Protein AF-A0A372QSE9-F1 (afdb_monomer)

Structure (mmCIF, N/CA/C/O backbone):
data_AF-A0A372QSE9-F1
#
_entry.id   AF-A0A372QSE9-F1
#
loop_
_atom_site.group_PDB
_atom_site.id
_atom_site.type_symbol
_atom_site.label_atom_id
_atom_site.label_alt_id
_atom_site.label_comp_id
_atom_site.label_asym_id
_atom_site.label_entity_id
_atom_site.label_seq_id
_atom_site.pdbx_PDB_ins_code
_atom_site.Cartn_x
_atom_site.Cartn_y
_atom_site.Cartn_z
_atom_site.occupancy
_atom_site.B_iso_or_equiv
_atom_site.auth_seq_id
_atom_site.auth_comp_id
_atom_site.auth_asym_id
_atom_site.auth_atom_id
_atom_site.pdbx_PDB_model_num
ATOM 1 N N . MET A 1 1 ? -12.488 26.397 21.162 1.00 38.56 1 MET A N 1
ATOM 2 C CA . MET A 1 1 ? -11.825 26.169 19.864 1.00 38.56 1 MET A CA 1
ATOM 3 C C . MET A 1 1 ? -10.783 25.104 20.125 1.00 38.56 1 MET A C 1
ATOM 5 O O . MET A 1 1 ? -9.784 25.404 20.760 1.00 38.56 1 MET A O 1
ATOM 9 N N . ALA A 1 2 ? -11.145 23.846 19.878 1.00 39.59 2 ALA A N 1
ATOM 10 C CA . ALA A 1 2 ? -10.339 22.695 20.266 1.00 39.59 2 ALA A CA 1
ATOM 11 C C . ALA A 1 2 ? -9.208 22.514 19.253 1.00 39.59 2 ALA A C 1
ATOM 13 O O . ALA A 1 2 ? -9.467 22.547 18.055 1.00 39.59 2 ALA A O 1
ATOM 14 N N . SER A 1 3 ? -7.983 22.374 19.753 1.00 46.75 3 SER A N 1
ATOM 15 C CA . SER A 1 3 ? -6.795 22.073 18.967 1.00 46.75 3 SER A CA 1
ATOM 16 C C . SER A 1 3 ? -7.012 20.798 18.151 1.00 46.75 3 SER A C 1
ATOM 18 O O . SER A 1 3 ? -7.068 19.704 18.717 1.00 46.75 3 SER A O 1
ATOM 20 N N . GLU A 1 4 ? -7.128 20.940 16.830 1.00 45.28 4 GLU A N 1
ATOM 21 C CA . GLU A 1 4 ? -6.853 19.857 15.886 1.00 45.28 4 GLU A CA 1
ATOM 22 C C . GLU A 1 4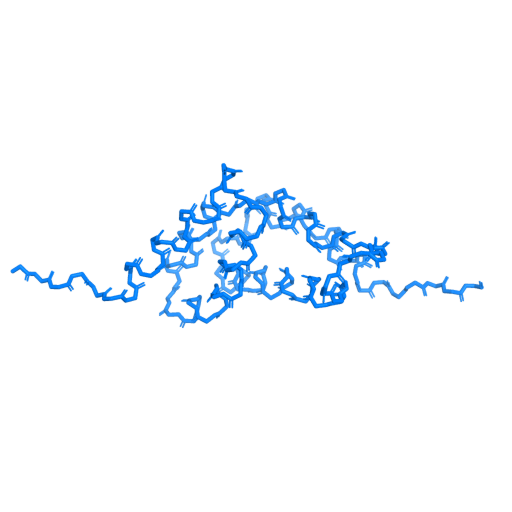 ? -5.452 19.329 16.202 1.00 45.28 4 GLU A C 1
ATOM 24 O O . GLU A 1 4 ? -4.473 20.073 16.279 1.00 45.28 4 GLU A O 1
ATOM 29 N N . THR A 1 5 ? -5.399 18.057 16.565 1.00 49.84 5 THR A N 1
ATOM 30 C CA . THR A 1 5 ? -4.265 17.438 17.244 1.00 49.84 5 THR A CA 1
ATOM 31 C C . THR A 1 5 ? -3.117 17.329 16.236 1.00 49.84 5 THR A C 1
ATOM 33 O O . THR A 1 5 ? -3.332 16.786 15.159 1.00 49.84 5 THR A O 1
ATOM 36 N N . GLU A 1 6 ? -1.911 17.819 16.558 1.00 57.12 6 GLU A N 1
ATOM 37 C CA . GLU A 1 6 ? -0.678 17.719 15.737 1.00 57.12 6 GLU A CA 1
ATOM 38 C C . GLU A 1 6 ? -0.560 16.476 14.815 1.00 57.12 6 GLU A C 1
ATOM 40 O O . GLU A 1 6 ? -0.256 16.666 13.635 1.00 57.12 6 GLU A O 1
ATOM 45 N N . PRO A 1 7 ? -0.872 15.235 15.252 1.00 57.12 7 PRO A N 1
ATOM 46 C CA . PRO A 1 7 ? -0.869 14.053 14.376 1.00 57.12 7 PRO A CA 1
ATOM 47 C C . PRO A 1 7 ? -1.816 14.109 13.161 1.00 57.12 7 PRO A C 1
ATOM 49 O O . PRO A 1 7 ? -1.468 13.602 12.096 1.00 57.12 7 PRO A O 1
ATOM 52 N N . GLN A 1 8 ? -2.991 14.742 13.259 1.00 60.78 8 GLN A N 1
ATOM 53 C CA . GLN A 1 8 ? -3.927 14.876 12.128 1.00 60.78 8 GLN A CA 1
ATOM 54 C C . GLN A 1 8 ? -3.373 15.801 11.033 1.00 60.78 8 GLN A C 1
ATOM 56 O O . GLN A 1 8 ? -3.570 15.549 9.841 1.00 60.78 8 GLN A O 1
ATOM 61 N N . ASN A 1 9 ? -2.617 16.833 11.422 1.00 67.31 9 ASN A N 1
ATOM 62 C CA . ASN A 1 9 ? -1.913 17.702 10.478 1.00 67.31 9 ASN A CA 1
ATOM 63 C C . ASN A 1 9 ? -0.758 16.969 9.783 1.00 67.31 9 ASN A C 1
ATOM 65 O O . ASN A 1 9 ? -0.542 17.161 8.585 1.00 67.31 9 ASN A O 1
ATOM 69 N N . GLU A 1 10 ? -0.037 16.101 10.498 1.00 70.62 10 GLU A N 1
ATOM 70 C CA . GLU A 1 10 ? 1.023 15.276 9.907 1.00 70.62 10 GLU A CA 1
ATOM 71 C C . GLU A 1 10 ? 0.467 14.265 8.900 1.00 70.62 10 GLU A C 1
ATOM 73 O O . GLU A 1 10 ? 1.025 14.122 7.813 1.00 70.62 10 GLU A O 1
ATOM 78 N N . ILE A 1 11 ? -0.665 13.624 9.212 1.00 72.44 11 ILE A N 1
ATOM 79 C CA . ILE A 1 11 ? -1.369 12.718 8.296 1.00 72.44 11 ILE A CA 1
ATOM 80 C C . ILE A 1 11 ? -1.825 13.468 7.045 1.00 72.44 11 ILE A C 1
ATOM 82 O O . ILE A 1 11 ? -1.513 13.031 5.943 1.00 72.44 11 ILE A O 1
ATOM 86 N N . THR A 1 12 ? -2.489 14.617 7.199 1.00 73.44 12 THR A N 1
ATOM 87 C CA . THR A 1 12 ? -2.949 15.454 6.072 1.00 73.44 12 THR A CA 1
ATOM 88 C C . THR A 1 12 ? -1.797 15.810 5.137 1.00 73.44 12 THR A C 1
ATOM 90 O O . THR A 1 12 ? -1.870 15.581 3.932 1.00 73.44 12 THR A O 1
ATOM 93 N N . ARG A 1 13 ? -0.671 16.253 5.702 1.00 76.44 13 ARG A N 1
ATOM 94 C CA . ARG A 1 13 ? 0.532 16.571 4.929 1.00 76.44 13 ARG A CA 1
ATOM 95 C C . ARG A 1 13 ? 1.155 15.338 4.270 1.00 76.44 13 ARG A C 1
ATOM 97 O O . ARG A 1 13 ? 1.691 15.436 3.173 1.00 76.44 13 ARG A O 1
ATOM 104 N N . CYS A 1 14 ? 1.091 14.179 4.922 1.00 78.50 14 CYS A N 1
ATOM 105 C CA . CYS A 1 14 ? 1.556 12.911 4.364 1.00 78.50 14 CYS A CA 1
ATOM 106 C C . CYS A 1 14 ? 0.701 12.481 3.159 1.00 78.50 14 CYS A C 1
ATOM 108 O O . CYS A 1 14 ? 1.224 11.967 2.177 1.00 78.50 14 CYS A O 1
ATOM 110 N N . LEU A 1 15 ? -0.604 12.748 3.196 1.00 76.25 15 LEU A N 1
ATOM 111 C CA . LEU A 1 15 ? -1.540 12.431 2.115 1.00 76.25 15 LEU A CA 1
ATOM 112 C C . LEU A 1 15 ? -1.348 13.329 0.899 1.00 76.25 15 LEU A C 1
ATOM 114 O O . LEU A 1 15 ? -1.387 12.829 -0.223 1.00 76.25 15 LEU A O 1
ATOM 118 N N . ASP A 1 16 ? -1.065 14.614 1.115 1.00 79.69 16 ASP A N 1
ATOM 119 C CA . ASP A 1 16 ? -0.707 15.530 0.030 1.00 79.69 16 ASP A CA 1
ATOM 120 C C . ASP A 1 16 ? 0.512 15.016 -0.744 1.00 79.69 16 ASP A C 1
ATOM 122 O O . ASP A 1 16 ? 0.521 15.047 -1.973 1.00 79.69 16 ASP A O 1
ATOM 126 N N . LEU A 1 17 ? 1.503 14.460 -0.040 1.00 81.06 17 LEU A N 1
ATOM 127 C CA . LEU A 1 17 ? 2.707 13.870 -0.636 1.00 81.06 17 LEU A CA 1
ATOM 128 C C . LEU A 1 17 ? 2.449 12.526 -1.342 1.00 81.06 17 LEU A C 1
ATOM 130 O O . LEU A 1 17 ? 3.259 12.112 -2.169 1.00 81.06 17 LEU A O 1
ATOM 134 N N . LEU A 1 18 ? 1.342 11.840 -1.035 1.00 75.50 18 LEU A N 1
ATOM 135 C CA . LEU A 1 18 ? 0.911 10.604 -1.709 1.00 75.50 18 LEU A CA 1
ATOM 136 C C . LEU A 1 18 ? 0.040 10.866 -2.935 1.00 75.50 18 LEU A C 1
ATOM 138 O O . LEU A 1 18 ? -0.265 9.925 -3.675 1.00 75.50 18 LEU A O 1
ATOM 142 N N . SER A 1 19 ? -0.347 12.123 -3.159 1.00 76.00 19 SER A N 1
ATOM 143 C CA . SER A 1 19 ? -1.159 12.507 -4.305 1.00 76.00 19 SER A CA 1
ATOM 144 C C . SER A 1 19 ? -0.500 12.068 -5.621 1.00 76.00 19 SER A C 1
ATOM 146 O O . SER A 1 19 ? 0.730 12.083 -5.742 1.00 76.00 19 SER A O 1
ATOM 148 N N . PRO A 1 20 ? -1.287 11.707 -6.651 1.00 68.81 20 PRO A N 1
ATOM 149 C CA . PRO A 1 20 ? -0.748 11.294 -7.947 1.00 68.81 20 PRO A CA 1
ATOM 150 C C . PRO A 1 20 ? 0.207 12.325 -8.564 1.00 68.81 20 PRO A C 1
ATOM 152 O O . PRO A 1 20 ? 1.143 11.937 -9.260 1.00 68.81 20 PRO A O 1
ATOM 155 N N . GLU A 1 21 ? -0.019 13.605 -8.262 1.00 76.19 21 GLU A N 1
ATOM 156 C CA . GLU A 1 21 ? 0.710 14.780 -8.753 1.00 76.19 21 GLU A CA 1
ATOM 157 C C . GLU A 1 21 ? 2.071 14.993 -8.064 1.00 76.19 21 GLU A C 1
ATOM 159 O O . GLU A 1 21 ? 2.897 15.760 -8.559 1.00 76.19 21 GLU A O 1
ATOM 164 N N . SER A 1 22 ? 2.327 14.310 -6.945 1.00 77.38 22 SER A N 1
ATOM 165 C CA . SER A 1 22 ? 3.588 14.403 -6.203 1.00 77.38 22 SER A CA 1
ATOM 166 C C . SER A 1 22 ? 4.718 13.602 -6.856 1.00 77.38 22 SER A C 1
ATOM 168 O O . SER A 1 22 ? 4.485 12.585 -7.514 1.00 77.38 22 SER A O 1
ATOM 170 N N . SER A 1 23 ? 5.964 14.046 -6.650 1.00 79.56 23 SER A N 1
ATOM 171 C CA . SER A 1 23 ? 7.152 13.331 -7.130 1.00 79.56 23 SER A CA 1
ATOM 172 C C . SER A 1 23 ? 7.316 11.974 -6.441 1.00 79.56 23 SER A C 1
ATOM 174 O O . SER A 1 23 ? 6.876 11.785 -5.305 1.00 79.56 23 SER A O 1
ATOM 176 N N . ASP A 1 24 ? 7.992 11.032 -7.105 1.00 75.06 24 ASP A N 1
ATOM 177 C CA . ASP A 1 24 ? 8.271 9.710 -6.527 1.00 75.06 24 ASP A CA 1
ATOM 178 C C . ASP A 1 24 ? 9.078 9.831 -5.207 1.00 75.06 24 ASP A C 1
ATOM 180 O O . ASP A 1 24 ? 8.809 9.083 -4.268 1.00 75.06 24 ASP A O 1
ATOM 184 N N . ASP A 1 25 ? 9.962 10.832 -5.069 1.00 77.38 25 ASP A N 1
ATOM 185 C CA . ASP A 1 25 ? 10.691 11.127 -3.819 1.00 77.38 25 ASP A CA 1
ATOM 186 C C . ASP A 1 25 ? 9.761 11.584 -2.684 1.00 77.38 25 ASP A C 1
ATOM 188 O O . ASP A 1 25 ? 9.880 11.130 -1.544 1.00 77.38 25 ASP A O 1
ATOM 192 N N . ALA A 1 26 ? 8.802 12.468 -2.986 1.00 77.56 26 ALA A N 1
ATOM 193 C CA . ALA A 1 26 ? 7.808 12.935 -2.021 1.00 77.56 26 ALA A CA 1
ATOM 194 C C . ALA A 1 26 ? 6.907 11.781 -1.558 1.00 77.56 26 ALA A C 1
ATOM 196 O O . ALA A 1 26 ? 6.703 11.592 -0.353 1.00 77.56 26 ALA A O 1
ATOM 197 N N . LYS A 1 27 ? 6.453 10.955 -2.509 1.00 78.25 27 LYS A N 1
ATOM 198 C CA . LYS A 1 27 ? 5.697 9.731 -2.228 1.00 78.25 27 LYS A CA 1
ATOM 199 C C . LYS A 1 27 ? 6.517 8.774 -1.363 1.00 78.25 27 LYS A C 1
ATOM 201 O O . LYS A 1 27 ? 5.986 8.207 -0.414 1.00 78.25 27 LYS A O 1
ATOM 206 N N . PHE A 1 28 ? 7.816 8.629 -1.628 1.00 74.19 28 PHE A N 1
ATOM 207 C CA . PHE A 1 28 ? 8.696 7.761 -0.850 1.00 74.19 28 PHE A CA 1
ATOM 208 C C . PHE A 1 28 ? 8.856 8.219 0.609 1.00 74.19 28 PHE A C 1
ATOM 210 O O . PHE A 1 28 ? 8.739 7.404 1.528 1.00 74.19 28 PHE A O 1
ATOM 217 N N . VAL A 1 29 ? 9.047 9.522 0.846 1.00 78.00 29 VAL A N 1
ATOM 218 C CA . VAL A 1 29 ? 9.091 10.090 2.207 1.00 78.00 29 VAL A CA 1
ATOM 219 C C . VAL A 1 29 ? 7.782 9.822 2.952 1.00 78.00 29 VAL A C 1
ATOM 221 O O . VAL A 1 29 ? 7.805 9.382 4.103 1.00 78.00 29 VAL A O 1
ATOM 224 N N . ALA A 1 30 ? 6.642 10.021 2.290 1.00 80.19 30 ALA A N 1
ATOM 225 C CA . ALA A 1 30 ? 5.337 9.730 2.872 1.00 80.19 30 ALA A CA 1
ATOM 226 C C . ALA A 1 30 ? 5.178 8.241 3.222 1.00 80.19 30 ALA A C 1
ATOM 228 O O . ALA A 1 30 ? 4.730 7.897 4.318 1.00 80.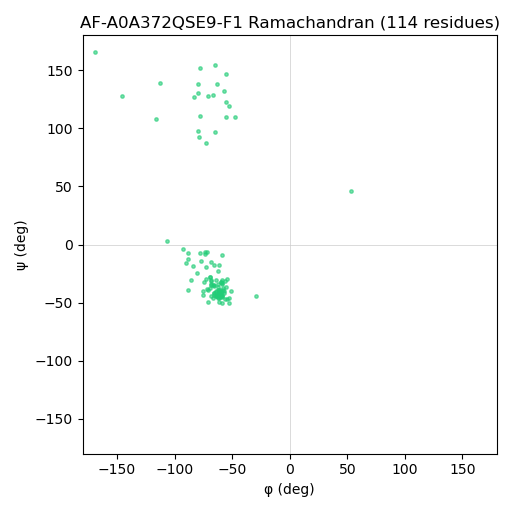19 30 ALA A O 1
ATOM 229 N N . LEU A 1 31 ? 5.629 7.343 2.342 1.00 74.94 31 LEU A N 1
ATOM 230 C CA . LEU A 1 31 ? 5.603 5.900 2.583 1.00 74.94 31 LEU A CA 1
ATOM 231 C C . LEU A 1 31 ? 6.479 5.451 3.762 1.00 74.94 31 LEU A C 1
ATOM 233 O O . LEU A 1 31 ? 6.136 4.473 4.419 1.00 74.94 31 LEU A O 1
ATOM 237 N N . MET A 1 32 ? 7.578 6.145 4.060 1.00 72.25 32 MET A N 1
ATOM 238 C CA . MET A 1 32 ? 8.421 5.847 5.229 1.00 72.25 32 MET A CA 1
ATOM 239 C C . MET A 1 32 ? 7.755 6.263 6.550 1.00 72.25 32 MET A C 1
ATOM 241 O O . MET A 1 32 ? 7.983 5.642 7.588 1.00 72.25 32 MET A O 1
ATOM 245 N N . LEU A 1 33 ? 6.912 7.298 6.519 1.00 72.62 33 LEU A N 1
ATOM 246 C CA . LEU A 1 33 ? 6.193 7.814 7.689 1.00 72.62 33 LEU A CA 1
ATOM 247 C C . LEU A 1 33 ? 4.875 7.068 7.940 1.00 72.62 33 LEU A C 1
ATOM 249 O O . LEU A 1 33 ? 4.454 6.905 9.087 1.00 72.62 33 LEU A O 1
ATOM 253 N N . LEU A 1 34 ? 4.248 6.573 6.873 1.00 75.19 34 LEU A N 1
ATOM 254 C CA . LEU A 1 34 ? 2.952 5.902 6.890 1.00 75.19 34 LEU A CA 1
ATOM 255 C C . LEU A 1 34 ? 2.842 4.738 7.887 1.00 75.19 34 LEU A C 1
ATOM 257 O O . LEU A 1 34 ? 1.907 4.757 8.681 1.00 75.19 34 LEU A O 1
ATOM 261 N N . PRO A 1 35 ? 3.766 3.758 7.939 1.00 69.88 35 PRO A N 1
ATOM 262 C CA . PRO A 1 35 ? 3.663 2.642 8.878 1.00 69.88 35 PRO A CA 1
ATOM 263 C C . PRO A 1 35 ? 3.612 3.079 10.345 1.00 69.88 35 PRO A C 1
ATOM 265 O O . PRO A 1 35 ? 2.975 2.417 11.159 1.00 69.88 35 PRO A O 1
ATOM 268 N N . ARG A 1 36 ? 4.261 4.202 10.685 1.00 69.75 36 ARG A N 1
ATOM 269 C CA . 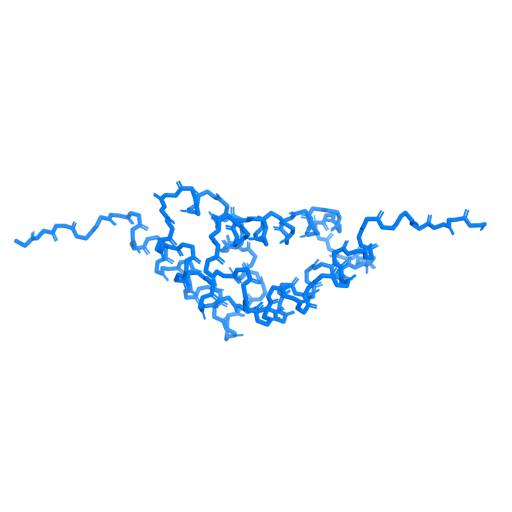ARG A 1 36 ? 4.215 4.790 12.031 1.00 69.75 36 ARG A CA 1
ATOM 270 C C . ARG A 1 36 ? 2.880 5.493 12.292 1.00 69.75 36 ARG A C 1
ATOM 272 O O . ARG A 1 36 ? 2.347 5.380 13.390 1.00 69.75 36 ARG A O 1
ATOM 279 N N . LEU A 1 37 ? 2.342 6.198 11.298 1.00 65.50 37 LEU A N 1
ATOM 280 C CA . LEU A 1 37 ? 1.081 6.944 11.407 1.00 65.50 37 LEU A CA 1
ATOM 281 C C . LEU A 1 37 ? -0.152 6.023 11.401 1.00 65.50 37 LEU A C 1
ATOM 283 O O . LEU A 1 37 ? -1.130 6.285 12.093 1.00 65.50 37 LEU A O 1
ATOM 287 N N . LEU A 1 38 ? -0.084 4.896 10.689 1.00 66.81 38 LEU A N 1
ATOM 288 C CA . LEU A 1 38 ? -1.164 3.906 10.581 1.00 66.81 38 LEU A CA 1
ATOM 289 C C . LEU A 1 38 ? -1.385 3.091 11.870 1.00 66.81 38 LEU A C 1
ATOM 291 O O . LEU A 1 38 ? -2.349 2.338 11.953 1.00 66.81 38 LEU A O 1
ATOM 295 N N . GLN A 1 39 ? -0.532 3.248 12.890 1.00 66.69 39 GLN A N 1
ATOM 296 C CA . GLN A 1 39 ? -0.739 2.649 14.216 1.00 66.69 39 GLN A CA 1
ATOM 297 C C . GLN A 1 39 ? -1.772 3.408 15.070 1.00 66.69 39 GLN A C 1
ATOM 299 O O . GLN A 1 39 ? -2.095 2.941 16.161 1.00 66.69 39 GLN A O 1
ATOM 304 N N . GLN A 1 40 ? -2.261 4.575 14.624 1.00 64.00 40 GLN A N 1
ATOM 305 C CA . GLN A 1 40 ? -3.042 5.472 15.481 1.00 64.00 40 GLN A CA 1
ATOM 306 C C . GLN A 1 40 ? -4.557 5.207 15.508 1.00 64.00 40 GLN A C 1
ATOM 308 O O . GLN A 1 40 ? -5.122 5.282 16.596 1.00 64.00 40 GLN A O 1
ATOM 313 N N . ASP A 1 41 ? -5.219 4.861 14.394 1.00 76.19 41 ASP A N 1
ATOM 314 C CA . ASP A 1 41 ? -6.637 4.444 14.365 1.00 76.19 41 ASP A CA 1
ATOM 315 C C . ASP A 1 41 ? -7.068 3.854 12.998 1.00 76.19 41 ASP A C 1
ATOM 317 O O . ASP A 1 41 ? -6.380 3.990 11.986 1.00 76.19 41 ASP A O 1
ATOM 321 N N . GLN A 1 42 ? -8.228 3.181 12.952 1.00 82.38 42 GLN A N 1
ATOM 322 C CA . GLN A 1 42 ? -8.777 2.614 11.707 1.00 82.38 42 GLN A CA 1
ATOM 323 C C . GLN A 1 42 ? -9.260 3.688 10.716 1.00 82.38 42 GLN A C 1
ATOM 325 O O . GLN A 1 42 ? -9.246 3.458 9.507 1.00 82.38 42 GLN A O 1
ATOM 330 N N . GLU A 1 43 ? -9.686 4.856 11.200 1.00 83.12 43 GLU A N 1
ATOM 331 C CA . GLU A 1 43 ? -10.208 5.937 10.355 1.00 83.12 43 GLU A CA 1
ATOM 332 C C . GLU A 1 43 ? -9.093 6.592 9.523 1.00 83.12 43 GLU A C 1
ATOM 334 O O . GLU A 1 43 ? -9.263 6.816 8.324 1.00 83.12 43 GLU A O 1
ATOM 339 N N . THR A 1 44 ? -7.905 6.778 10.099 1.00 80.81 44 THR A N 1
ATOM 340 C C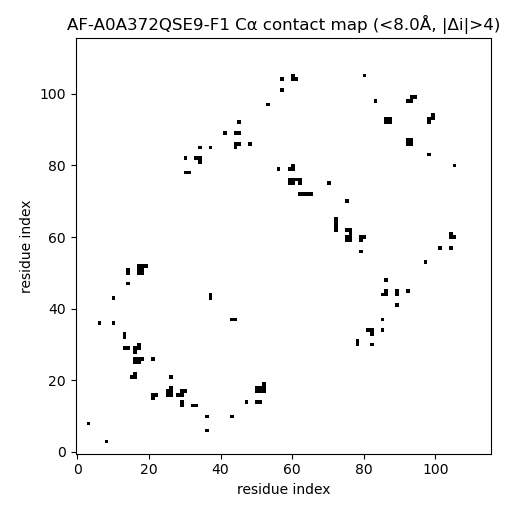A . THR A 1 44 ? -6.694 7.217 9.390 1.00 80.81 44 THR A CA 1
ATOM 341 C C . THR A 1 44 ? -6.304 6.217 8.314 1.00 80.81 44 THR A C 1
ATOM 343 O O . THR A 1 44 ? -5.985 6.612 7.194 1.00 80.81 44 THR A O 1
ATOM 346 N N . VAL A 1 45 ? -6.373 4.913 8.607 1.00 83.25 45 VAL A N 1
ATOM 347 C CA . VAL A 1 45 ? -6.072 3.861 7.623 1.00 83.25 45 VAL A CA 1
ATOM 348 C C . VAL A 1 45 ? -7.016 3.954 6.422 1.00 83.25 45 VAL A C 1
ATOM 350 O O . VAL A 1 45 ? -6.563 3.878 5.279 1.00 83.25 45 VAL A O 1
ATOM 353 N N . LYS A 1 46 ? -8.316 4.180 6.656 1.00 86.50 46 LYS A N 1
ATOM 354 C CA . LYS A 1 46 ? -9.307 4.387 5.586 1.00 86.50 46 LYS A CA 1
ATOM 355 C C . LYS A 1 46 ? -9.019 5.651 4.774 1.00 86.50 46 LYS A C 1
ATOM 357 O O . LYS A 1 46 ? -9.151 5.636 3.551 1.00 86.50 46 LYS A O 1
ATOM 362 N N . LEU A 1 47 ? -8.610 6.730 5.437 1.00 84.62 47 LEU A N 1
ATOM 363 C CA . LEU A 1 47 ? -8.321 8.006 4.791 1.00 84.62 47 LEU A CA 1
ATOM 364 C C . LEU A 1 47 ? -7.068 7.912 3.903 1.00 84.62 47 LEU A C 1
ATOM 366 O O . LEU A 1 47 ? -7.106 8.294 2.733 1.00 84.62 47 LEU A O 1
ATOM 370 N N . VAL A 1 48 ? -6.004 7.282 4.408 1.00 83.81 48 VAL A N 1
ATOM 371 C CA . VAL A 1 48 ? -4.806 6.932 3.630 1.00 83.81 48 VAL A CA 1
ATOM 372 C C . VAL A 1 48 ? -5.149 6.041 2.451 1.00 83.81 48 VAL A C 1
ATOM 374 O O . VAL A 1 48 ? -4.684 6.293 1.342 1.00 83.81 48 VAL A O 1
ATOM 377 N N . PHE A 1 49 ? -5.977 5.020 2.658 1.00 87.25 49 PHE A N 1
ATOM 378 C CA . PHE A 1 49 ? -6.403 4.142 1.577 1.00 87.25 49 PHE A CA 1
ATOM 379 C C . PHE A 1 49 ? -7.096 4.918 0.445 1.00 87.25 49 PHE A C 1
ATOM 381 O O . PHE A 1 49 ? -6.898 4.600 -0.726 1.00 87.25 49 PHE A O 1
ATOM 388 N N . GLY A 1 50 ? -7.884 5.945 0.780 1.00 86.81 50 GLY A N 1
ATOM 389 C CA . GLY A 1 50 ? -8.555 6.806 -0.195 1.00 86.81 50 GLY A CA 1
ATOM 390 C C . GLY A 1 50 ? -7.606 7.694 -1.006 1.00 86.81 50 GLY A C 1
ATOM 391 O O . GLY A 1 50 ? -7.860 7.918 -2.187 1.00 86.81 50 GLY A O 1
ATOM 392 N N . ALA A 1 51 ? -6.519 8.170 -0.397 1.00 84.56 51 ALA A N 1
ATOM 393 C CA . ALA A 1 51 ? -5.522 9.017 -1.059 1.00 84.56 51 ALA A CA 1
ATOM 394 C C . ALA A 1 51 ? -4.405 8.230 -1.765 1.00 84.56 51 ALA A C 1
ATOM 396 O O . ALA A 1 51 ? -3.624 8.806 -2.518 1.00 84.56 51 ALA A O 1
ATOM 397 N N . MET A 1 52 ? -4.302 6.924 -1.511 1.00 85.31 52 MET A N 1
ATOM 398 C CA . MET A 1 52 ? -3.194 6.100 -1.982 1.00 85.31 52 MET A CA 1
ATOM 399 C C . MET A 1 52 ? -3.170 5.958 -3.510 1.00 85.31 52 MET A C 1
ATOM 401 O O . MET A 1 52 ? -4.127 5.493 -4.136 1.00 85.31 52 MET A O 1
ATOM 405 N N . ASP A 1 53 ? -2.011 6.234 -4.105 1.00 85.25 53 ASP A N 1
ATOM 406 C CA . ASP A 1 53 ? -1.712 5.879 -5.490 1.00 85.25 53 ASP A CA 1
ATOM 407 C C . ASP A 1 53 ? -1.337 4.387 -5.589 1.00 85.25 53 ASP A C 1
ATOM 409 O O . ASP A 1 53 ? -0.181 3.975 -5.456 1.00 85.25 53 ASP A O 1
ATOM 413 N N . PHE A 1 54 ? -2.337 3.543 -5.850 1.00 87.00 54 PHE A N 1
ATOM 414 C CA . PHE A 1 54 ? -2.134 2.097 -6.009 1.00 87.00 54 PHE A CA 1
ATOM 415 C C . PHE A 1 54 ? -1.297 1.722 -7.240 1.00 87.00 54 PHE A C 1
ATOM 417 O O . PHE A 1 54 ? -0.799 0.596 -7.306 1.00 87.00 54 PHE A O 1
ATOM 424 N N . THR A 1 55 ? -1.136 2.624 -8.213 1.00 86.88 55 THR A N 1
ATOM 425 C CA . THR A 1 55 ? -0.258 2.397 -9.371 1.00 86.88 55 THR A CA 1
ATOM 426 C C . THR A 1 55 ? 1.195 2.559 -8.953 1.00 86.88 55 THR A C 1
ATOM 428 O O . THR A 1 55 ? 2.032 1.723 -9.292 1.00 86.88 55 THR A O 1
ATOM 431 N N . PHE A 1 56 ? 1.488 3.592 -8.162 1.00 84.62 56 PHE A N 1
ATOM 432 C CA . PHE A 1 56 ? 2.790 3.761 -7.528 1.00 84.62 56 PHE A CA 1
ATOM 433 C C . PHE A 1 56 ? 3.120 2.592 -6.592 1.00 84.62 56 PHE A C 1
ATOM 435 O O . PHE A 1 56 ? 4.203 2.018 -6.690 1.00 84.62 56 PHE A O 1
ATOM 442 N N . LEU A 1 57 ? 2.166 2.159 -5.761 1.00 86.31 57 LEU A N 1
ATOM 443 C CA . LEU A 1 57 ? 2.355 1.011 -4.867 1.00 86.31 57 LEU A CA 1
ATOM 444 C C . LEU A 1 57 ? 2.656 -0.290 -5.635 1.00 86.31 57 LEU A C 1
ATOM 446 O O . LEU A 1 57 ? 3.512 -1.076 -5.233 1.00 86.31 57 LEU A O 1
ATOM 450 N N . GLU A 1 58 ? 1.988 -0.507 -6.770 1.00 87.88 58 GLU A N 1
ATOM 451 C CA . GLU A 1 58 ? 2.266 -1.640 -7.658 1.00 87.88 58 GLU A CA 1
ATOM 452 C C . GLU A 1 58 ? 3.660 -1.551 -8.293 1.00 87.88 58 GLU A C 1
ATOM 454 O O . GLU A 1 58 ? 4.366 -2.558 -8.357 1.00 87.88 58 GLU A O 1
ATOM 459 N N . ARG A 1 59 ? 4.080 -0.355 -8.734 1.00 86.88 59 ARG A N 1
ATOM 460 C CA . ARG A 1 59 ? 5.443 -0.118 -9.238 1.00 86.88 59 ARG A CA 1
ATOM 461 C C . ARG A 1 59 ? 6.477 -0.459 -8.168 1.00 86.88 59 ARG A C 1
ATOM 463 O O . ARG A 1 59 ? 7.434 -1.155 -8.481 1.00 86.88 59 ARG A O 1
ATOM 470 N N . LEU A 1 60 ? 6.232 -0.059 -6.919 1.00 84.31 60 LEU A N 1
ATOM 471 C CA . LEU A 1 60 ? 7.125 -0.305 -5.786 1.00 84.31 60 LEU A CA 1
ATOM 472 C C . LEU A 1 60 ? 7.321 -1.804 -5.498 1.00 84.31 60 LEU A C 1
ATOM 474 O O . LEU A 1 60 ? 8.434 -2.244 -5.226 1.00 84.31 60 LEU A O 1
ATOM 478 N N . MET A 1 61 ? 6.259 -2.610 -5.613 1.00 86.25 61 MET A N 1
ATOM 479 C CA . MET A 1 61 ? 6.354 -4.074 -5.485 1.00 86.25 61 MET A CA 1
ATOM 480 C C . MET A 1 61 ? 7.091 -4.735 -6.655 1.00 86.25 61 MET A C 1
ATOM 482 O O . MET A 1 61 ? 7.681 -5.802 -6.491 1.00 86.25 61 MET A O 1
ATOM 486 N N . ARG A 1 62 ? 7.045 -4.126 -7.842 1.00 85.88 62 ARG A N 1
ATOM 487 C CA . ARG A 1 62 ? 7.658 -4.655 -9.068 1.00 85.88 62 ARG A CA 1
ATOM 488 C C . ARG A 1 62 ? 9.076 -4.148 -9.313 1.00 85.88 62 ARG A C 1
ATOM 490 O O . ARG A 1 62 ? 9.698 -4.600 -10.276 1.00 85.88 62 ARG A O 1
ATOM 497 N N . THR A 1 63 ? 9.588 -3.245 -8.476 1.00 82.56 63 THR A N 1
ATOM 498 C CA . THR A 1 63 ? 10.951 -2.732 -8.619 1.00 82.56 63 THR A CA 1
ATOM 499 C C . THR A 1 63 ? 11.938 -3.896 -8.641 1.00 82.56 63 THR A C 1
ATOM 501 O O . THR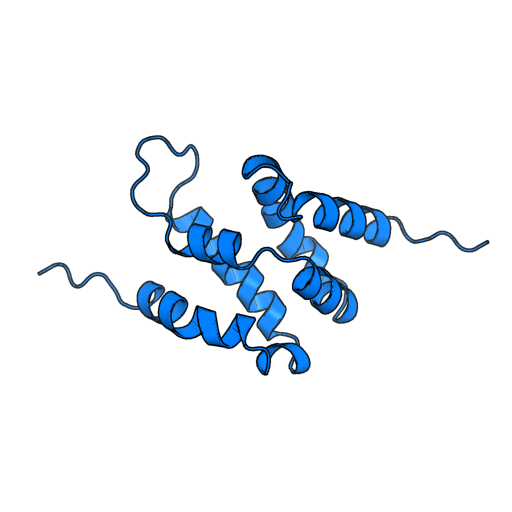 A 1 63 ? 11.947 -4.751 -7.753 1.00 82.56 63 THR A O 1
ATOM 504 N N . SER A 1 64 ? 12.710 -3.973 -9.719 1.00 67.62 64 SER A N 1
ATOM 505 C CA . SER A 1 64 ? 13.711 -5.008 -9.945 1.00 67.62 64 SER A CA 1
ATOM 506 C C . SER A 1 64 ? 14.892 -4.409 -10.698 1.00 67.62 64 SER A C 1
ATOM 508 O O . SER A 1 64 ? 14.716 -3.802 -11.753 1.00 67.62 64 SER A O 1
ATOM 510 N N . ASN A 1 65 ? 16.087 -4.612 -10.154 1.00 57.22 65 ASN A N 1
ATOM 511 C CA . ASN A 1 65 ? 17.383 -4.400 -10.780 1.00 57.22 65 ASN A CA 1
ATOM 512 C C . ASN A 1 65 ? 17.591 -3.007 -11.388 1.00 57.22 65 ASN A C 1
ATOM 514 O O . ASN A 1 65 ? 18.130 -2.880 -12.489 1.00 57.22 65 ASN A O 1
ATOM 518 N N . SER A 1 66 ? 17.234 -1.946 -10.666 1.00 55.47 66 SER A N 1
ATOM 519 C CA . SER A 1 66 ? 17.792 -0.626 -10.959 1.00 55.47 66 SER A CA 1
ATOM 520 C C . SER A 1 66 ? 19.187 -0.537 -10.345 1.00 55.47 66 SER A C 1
ATOM 522 O O . SER A 1 66 ? 19.337 -0.240 -9.167 1.00 55.47 66 SER A O 1
ATOM 524 N N . SER A 1 67 ? 20.225 -0.770 -11.149 1.00 54.38 67 SER A N 1
ATOM 525 C CA . SER A 1 67 ? 21.633 -0.600 -10.746 1.00 54.38 67 SER A CA 1
ATOM 526 C C . SER A 1 67 ? 21.992 0.826 -10.285 1.00 54.38 67 SER A C 1
ATOM 528 O O . SER A 1 67 ? 23.072 1.020 -9.738 1.00 54.38 67 SER A O 1
ATOM 530 N N . ASP A 1 68 ? 21.079 1.785 -10.468 1.00 56.97 68 ASP A N 1
ATOM 531 C CA . ASP A 1 68 ? 21.191 3.192 -10.063 1.00 56.97 68 ASP A CA 1
ATOM 532 C C . ASP A 1 68 ? 20.320 3.574 -8.847 1.00 56.97 68 ASP A C 1
ATOM 534 O O . ASP A 1 68 ? 20.275 4.748 -8.482 1.00 56.97 68 ASP A O 1
ATOM 538 N N . SER A 1 69 ? 19.596 2.645 -8.204 1.00 61.44 69 SER A N 1
ATOM 539 C CA . SER A 1 69 ? 18.791 3.010 -7.029 1.00 61.44 69 SER A CA 1
ATOM 540 C C . SER A 1 69 ? 19.624 3.028 -5.747 1.00 61.44 69 SER A C 1
ATOM 542 O O . SER A 1 69 ? 20.229 2.029 -5.367 1.00 61.44 69 SER A O 1
ATOM 544 N N . GLU A 1 70 ? 19.579 4.147 -5.017 1.00 66.88 70 GLU A N 1
ATOM 545 C CA . GLU A 1 70 ? 20.222 4.298 -3.698 1.00 66.88 70 GLU A CA 1
ATOM 546 C C . GLU A 1 70 ? 19.679 3.314 -2.642 1.00 66.88 70 GLU A C 1
ATOM 548 O O . GLU A 1 70 ? 20.310 3.077 -1.610 1.00 66.88 70 GLU A O 1
ATOM 553 N N . LEU A 1 71 ? 18.506 2.724 -2.894 1.00 67.94 71 LEU A N 1
ATOM 554 C CA . LEU A 1 71 ? 17.831 1.785 -2.005 1.00 67.94 71 LEU A CA 1
ATOM 555 C C . LEU A 1 71 ? 17.792 0.373 -2.605 1.00 67.94 71 LEU A C 1
ATOM 557 O O . LEU A 1 71 ? 17.480 0.228 -3.788 1.00 67.94 71 LEU A O 1
ATOM 561 N N . PRO A 1 72 ? 18.026 -0.680 -1.795 1.00 77.69 72 PRO A N 1
ATOM 562 C CA . PRO A 1 72 ? 17.870 -2.060 -2.242 1.00 77.69 72 PRO A CA 1
ATOM 563 C C . PRO A 1 72 ? 16.420 -2.371 -2.633 1.00 77.69 72 PRO A C 1
ATOM 565 O O . PRO A 1 72 ? 15.494 -2.050 -1.884 1.00 77.69 72 PRO A O 1
ATOM 568 N N . ASP A 1 73 ? 16.220 -3.102 -3.732 1.00 79.81 73 ASP A N 1
ATOM 569 C CA . ASP A 1 73 ? 14.893 -3.531 -4.208 1.00 79.81 73 ASP A CA 1
ATOM 570 C C . ASP A 1 73 ? 14.052 -4.208 -3.118 1.00 79.81 73 ASP A C 1
ATOM 572 O O . ASP A 1 73 ? 12.848 -3.976 -2.994 1.00 79.81 73 ASP A O 1
ATOM 576 N N . ASN A 1 74 ? 14.693 -5.035 -2.287 1.00 80.38 74 ASN A N 1
ATOM 577 C CA . ASN A 1 74 ? 14.031 -5.734 -1.187 1.00 80.38 74 ASN A CA 1
ATOM 578 C C . ASN A 1 74 ? 13.452 -4.767 -0.149 1.00 80.38 74 ASN A C 1
ATOM 580 O O . ASN A 1 74 ? 12.391 -5.042 0.412 1.00 80.38 74 ASN A O 1
ATOM 584 N N . THR A 1 75 ? 14.101 -3.625 0.086 1.00 81.69 75 THR A N 1
ATOM 585 C CA . THR A 1 75 ? 13.602 -2.591 0.998 1.00 81.69 75 THR A CA 1
ATOM 586 C C . THR A 1 75 ? 12.330 -1.962 0.442 1.00 81.69 75 THR A C 1
ATOM 588 O O . THR A 1 75 ? 11.335 -1.866 1.156 1.00 81.69 75 THR A O 1
ATOM 591 N N . LEU A 1 76 ? 12.322 -1.607 -0.846 1.00 81.94 76 LEU A N 1
ATOM 592 C CA . LEU A 1 76 ? 11.157 -1.020 -1.517 1.00 81.94 76 LEU A CA 1
ATOM 593 C C . LEU A 1 76 ? 9.960 -1.982 -1.505 1.00 81.94 76 LEU A C 1
ATOM 595 O O . LEU A 1 76 ? 8.858 -1.605 -1.102 1.00 81.94 76 LEU A O 1
ATOM 599 N N . LYS A 1 77 ? 10.200 -3.257 -1.835 1.00 86.00 77 LYS A N 1
ATOM 600 C CA . LYS A 1 77 ? 9.191 -4.324 -1.751 1.00 86.00 77 LYS A CA 1
ATOM 601 C C . LYS A 1 77 ? 8.654 -4.492 -0.330 1.00 86.00 77 LYS A C 1
ATOM 603 O O . LYS A 1 77 ? 7.444 -4.584 -0.143 1.00 86.00 77 LYS A O 1
ATOM 608 N N . THR A 1 78 ? 9.533 -4.488 0.672 1.00 85.56 78 THR A N 1
ATOM 609 C CA . THR A 1 78 ? 9.144 -4.617 2.087 1.00 85.56 78 THR A CA 1
ATOM 610 C C . THR A 1 78 ? 8.264 -3.453 2.535 1.00 85.56 78 THR A C 1
ATOM 612 O O . THR A 1 78 ? 7.244 -3.673 3.186 1.00 85.56 78 THR A O 1
ATOM 615 N N . ILE A 1 79 ? 8.613 -2.221 2.152 1.00 83.44 79 ILE A N 1
ATOM 616 C CA . ILE A 1 79 ? 7.798 -1.034 2.433 1.00 83.44 79 ILE A CA 1
ATOM 617 C C . ILE A 1 79 ? 6.403 -1.206 1.822 1.00 83.44 79 ILE A C 1
ATOM 619 O O . ILE A 1 79 ? 5.409 -1.072 2.535 1.00 83.44 79 ILE A O 1
ATOM 623 N N . ALA A 1 80 ? 6.323 -1.581 0.540 1.00 87.38 80 ALA A N 1
ATOM 624 C CA . ALA A 1 80 ? 5.054 -1.795 -0.153 1.00 87.38 80 ALA A CA 1
ATOM 625 C C . ALA A 1 80 ? 4.163 -2.834 0.552 1.00 87.38 80 ALA A C 1
ATOM 627 O O . ALA A 1 80 ? 2.980 -2.587 0.791 1.00 87.38 80 ALA A O 1
ATOM 628 N N . VAL A 1 81 ? 4.739 -3.981 0.927 1.00 88.81 81 VAL A N 1
ATOM 629 C CA . VAL A 1 81 ? 4.025 -5.056 1.630 1.00 88.81 81 VAL A CA 1
ATOM 630 C C . VAL A 1 81 ? 3.543 -4.596 3.007 1.00 88.81 81 VAL A C 1
ATOM 632 O O . VAL A 1 81 ? 2.402 -4.877 3.370 1.00 88.81 81 VAL A O 1
ATOM 635 N N . ASN A 1 82 ? 4.359 -3.846 3.753 1.00 86.81 82 ASN A N 1
ATOM 636 C CA . ASN A 1 82 ? 3.965 -3.314 5.060 1.00 86.81 82 ASN A CA 1
ATOM 637 C C . ASN A 1 82 ? 2.766 -2.364 4.961 1.00 86.81 82 ASN A C 1
ATOM 639 O O . ASN A 1 82 ? 1.848 -2.462 5.771 1.00 86.81 82 ASN A O 1
ATOM 643 N N . ILE A 1 83 ? 2.725 -1.497 3.949 1.00 86.19 83 ILE A N 1
ATOM 644 C CA . ILE A 1 83 ? 1.590 -0.591 3.718 1.00 86.19 83 ILE A CA 1
ATOM 645 C C . ILE A 1 83 ? 0.310 -1.383 3.429 1.00 86.19 83 ILE A C 1
ATOM 647 O O . ILE A 1 83 ? -0.738 -1.111 4.014 1.00 86.19 83 ILE A O 1
ATOM 651 N N . ILE A 1 84 ? 0.394 -2.398 2.562 1.00 89.56 84 ILE A N 1
ATOM 652 C CA . ILE A 1 84 ? -0.748 -3.274 2.263 1.00 89.56 84 ILE A CA 1
ATOM 653 C C . ILE A 1 84 ? -1.206 -4.005 3.529 1.00 89.56 84 ILE A C 1
ATOM 655 O O . ILE A 1 84 ? -2.404 -4.082 3.784 1.00 89.56 84 ILE A O 1
ATOM 659 N N . SER A 1 85 ? -0.267 -4.495 4.342 1.00 88.06 85 SER A N 1
ATOM 660 C CA . SER A 1 85 ? -0.561 -5.154 5.618 1.00 88.06 85 SER A CA 1
ATOM 661 C C . SER A 1 85 ? -1.363 -4.246 6.557 1.00 88.06 85 SER A C 1
ATOM 663 O O . SER A 1 85 ? -2.350 -4.688 7.143 1.00 88.06 85 SER A O 1
ATOM 665 N N . CYS A 1 86 ? -1.023 -2.954 6.628 1.00 86.25 86 CYS A N 1
ATOM 666 C CA . CYS A 1 86 ? -1.802 -1.980 7.392 1.00 86.25 86 CYS A CA 1
ATOM 667 C C . CYS A 1 86 ? -3.243 -1.843 6.876 1.00 86.25 86 CYS A C 1
ATOM 669 O O . CYS A 1 86 ? -4.170 -1.783 7.678 1.00 86.25 86 CYS A O 1
ATOM 671 N N . PHE A 1 87 ? -3.461 -1.837 5.557 1.00 88.69 87 PHE A N 1
ATOM 672 C CA . PHE A 1 87 ? -4.819 -1.811 4.997 1.00 88.69 87 PHE A CA 1
ATOM 673 C C . PHE A 1 87 ? -5.599 -3.092 5.292 1.00 88.69 87 PHE A C 1
ATOM 675 O O . PHE A 1 87 ? -6.803 -3.036 5.536 1.00 88.69 87 PHE A O 1
ATOM 682 N N . CYS A 1 88 ? -4.917 -4.237 5.315 1.00 89.06 88 CYS A N 1
ATOM 683 C CA . CYS A 1 88 ? -5.530 -5.521 5.637 1.00 89.06 88 CYS A CA 1
ATOM 684 C C . CYS A 1 88 ? -5.975 -5.645 7.102 1.00 89.06 88 CYS A C 1
ATOM 686 O O . CYS A 1 88 ? -6.766 -6.529 7.410 1.00 89.06 88 CYS A O 1
ATOM 688 N N . ALA A 1 89 ? -5.513 -4.766 7.997 1.00 86.44 89 ALA A N 1
ATOM 689 C CA . ALA A 1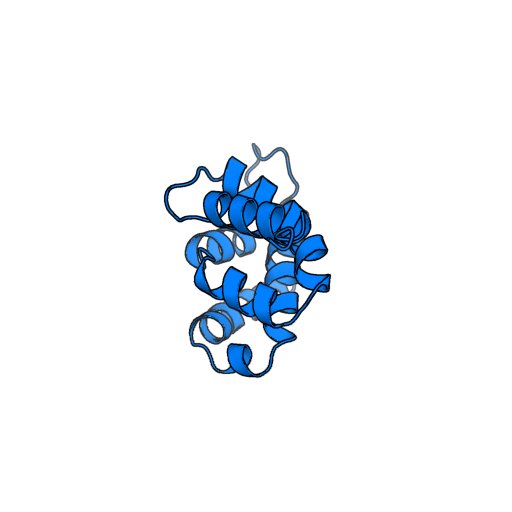 89 ? -5.975 -4.716 9.384 1.00 86.44 89 ALA A CA 1
ATOM 690 C C . ALA A 1 89 ? -7.392 -4.121 9.540 1.00 86.44 89 ALA A C 1
ATOM 692 O O . ALA A 1 89 ? -7.933 -4.115 10.646 1.00 86.44 89 ALA A O 1
ATOM 693 N N . VAL A 1 90 ? -7.991 -3.608 8.457 1.00 88.25 90 VAL A N 1
ATOM 694 C CA . VAL A 1 90 ? -9.344 -3.036 8.441 1.00 88.25 90 VAL A CA 1
ATOM 695 C C . VAL A 1 90 ? -10.241 -3.873 7.529 1.00 88.25 90 VAL A C 1
ATOM 697 O O . VAL A 1 90 ? -10.151 -3.789 6.303 1.00 88.25 90 VAL A O 1
ATOM 700 N N . ASP A 1 91 ? -11.160 -4.637 8.123 1.00 88.25 91 ASP A N 1
ATOM 701 C CA . ASP A 1 91 ? -12.025 -5.591 7.408 1.00 88.25 91 ASP A CA 1
ATOM 702 C C . ASP A 1 91 ? -12.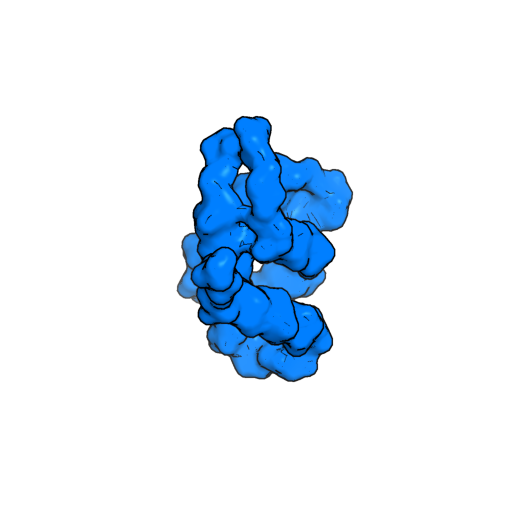829 -4.956 6.261 1.00 88.25 91 ASP A C 1
ATOM 704 O O . ASP A 1 91 ? -12.998 -5.550 5.194 1.00 88.25 91 ASP A O 1
ATOM 708 N N . GLU A 1 92 ? -13.286 -3.712 6.433 1.00 90.00 92 GLU A N 1
ATOM 709 C CA . GLU A 1 92 ? -14.024 -2.971 5.401 1.00 90.00 92 GLU A CA 1
ATOM 710 C C . GLU A 1 92 ? -13.214 -2.792 4.102 1.00 90.00 92 GLU A C 1
ATOM 712 O O . GLU A 1 92 ? -13.783 -2.773 3.000 1.00 90.00 92 GLU A O 1
ATOM 717 N N . LEU A 1 93 ? -11.886 -2.668 4.215 1.00 89.44 93 LEU A N 1
ATOM 718 C CA . LEU A 1 93 ? -10.980 -2.451 3.087 1.00 89.44 93 LEU A CA 1
ATOM 719 C C . LEU A 1 93 ? -10.661 -3.748 2.337 1.00 89.44 93 LEU A C 1
ATOM 721 O O . LEU A 1 93 ? -10.387 -3.698 1.138 1.00 89.44 93 LEU A O 1
ATOM 725 N N . LEU A 1 94 ? -10.768 -4.907 2.993 1.00 89.81 94 LEU A N 1
ATOM 726 C CA . LEU A 1 94 ? -10.486 -6.2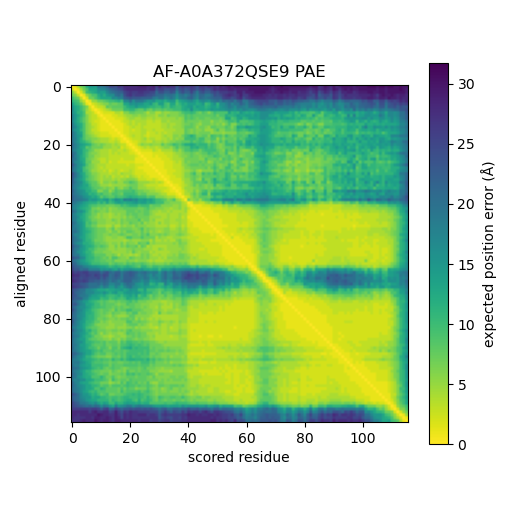09 2.379 1.00 89.81 94 LEU A CA 1
ATOM 727 C C . LEU A 1 94 ? -11.389 -6.493 1.175 1.00 89.81 94 LEU A C 1
ATOM 729 O O . LEU A 1 94 ? -10.949 -7.100 0.209 1.00 89.81 94 LEU A O 1
ATOM 733 N N . SER A 1 95 ? -12.627 -5.992 1.192 1.00 90.38 95 SER A N 1
ATOM 734 C CA . SER A 1 95 ? -13.591 -6.146 0.091 1.00 90.38 95 SER A CA 1
ATOM 735 C C . SER A 1 95 ? -13.292 -5.280 -1.144 1.00 90.38 95 SER A C 1
ATOM 737 O O . SER A 1 95 ? -13.960 -5.398 -2.179 1.00 90.38 95 SER A O 1
ATOM 739 N N . LYS A 1 96 ? -12.321 -4.363 -1.054 1.00 92.88 96 LYS A N 1
ATOM 740 C CA . LYS A 1 96 ? -12.043 -3.379 -2.101 1.00 92.88 96 LYS A CA 1
ATOM 741 C C . LYS A 1 96 ? -11.223 -4.003 -3.227 1.00 92.88 96 LYS A C 1
ATOM 743 O O . LYS A 1 96 ? -10.233 -4.701 -3.009 1.00 92.88 96 LYS A O 1
ATOM 748 N N . ARG A 1 97 ? -11.586 -3.669 -4.473 1.00 91.19 97 ARG A N 1
ATOM 749 C CA . ARG A 1 97 ? -10.891 -4.157 -5.680 1.00 91.19 97 ARG A CA 1
ATOM 750 C C . ARG A 1 97 ? -9.400 -3.829 -5.669 1.00 91.19 97 ARG A C 1
ATOM 752 O O . ARG A 1 97 ? -8.619 -4.596 -6.217 1.00 91.19 97 ARG A O 1
ATOM 759 N N . GLN A 1 98 ? -9.018 -2.714 -5.053 1.00 90.69 98 GLN A N 1
ATOM 760 C CA . GLN A 1 98 ? -7.636 -2.270 -4.941 1.00 90.69 98 GLN A CA 1
ATOM 761 C C . GLN A 1 98 ? -6.776 -3.279 -4.171 1.00 90.69 98 GLN A C 1
ATOM 763 O O . GLN A 1 98 ? -5.667 -3.543 -4.614 1.00 90.69 98 GLN A O 1
ATOM 768 N N . ILE A 1 99 ? -7.291 -3.900 -3.100 1.00 91.25 99 ILE A N 1
ATOM 769 C CA . ILE A 1 99 ? -6.585 -4.965 -2.366 1.00 91.25 99 ILE A CA 1
ATOM 770 C C . ILE A 1 99 ? -6.531 -6.241 -3.208 1.00 91.25 99 ILE A C 1
ATOM 772 O O . ILE A 1 99 ? -5.456 -6.795 -3.432 1.00 91.25 99 ILE A O 1
ATOM 776 N N . HIS A 1 100 ? -7.672 -6.669 -3.758 1.00 92.31 100 HIS A N 1
ATOM 777 C CA . HIS A 1 100 ? -7.742 -7.886 -4.574 1.00 92.31 100 HIS A CA 1
ATOM 778 C C . HIS A 1 100 ? -6.807 -7.847 -5.789 1.00 92.31 100 HIS A C 1
ATOM 780 O O . HIS A 1 100 ? -6.171 -8.847 -6.117 1.00 92.31 100 HIS A O 1
ATOM 786 N N . ALA A 1 101 ? -6.681 -6.688 -6.439 1.00 91.38 101 ALA A N 1
ATOM 787 C CA . ALA A 1 101 ? -5.817 -6.509 -7.599 1.00 91.38 101 ALA A CA 1
ATOM 788 C C . ALA A 1 101 ? -4.328 -6.736 -7.285 1.00 91.38 101 ALA A C 1
ATOM 790 O O . ALA A 1 101 ? -3.570 -7.039 -8.205 1.00 91.38 101 ALA A O 1
ATOM 791 N N . ARG A 1 102 ? -3.914 -6.607 -6.015 1.00 91.38 102 ARG A N 1
ATOM 792 C CA . ARG A 1 102 ? -2.525 -6.791 -5.562 1.00 91.38 102 ARG A CA 1
ATOM 793 C C . ARG A 1 102 ? -2.201 -8.228 -5.161 1.00 91.38 102 ARG A C 1
ATOM 795 O O . ARG A 1 102 ? -1.025 -8.573 -5.112 1.00 91.38 102 ARG A O 1
ATOM 802 N N . ILE A 1 103 ? -3.205 -9.082 -4.938 1.00 90.06 103 ILE A N 1
ATOM 803 C CA . ILE A 1 103 ? -3.008 -10.493 -4.554 1.00 90.06 103 ILE A CA 1
ATOM 804 C C . ILE A 1 103 ? -2.069 -11.241 -5.522 1.00 90.06 103 ILE A C 1
ATOM 806 O O . ILE A 1 103 ? -1.149 -11.901 -5.034 1.00 90.06 103 ILE A O 1
ATOM 810 N N . PRO A 1 104 ? -2.208 -11.133 -6.863 1.00 89.62 104 PRO A N 1
ATOM 811 C CA . PRO A 1 104 ? -1.291 -11.808 -7.783 1.00 89.62 104 PRO A CA 1
ATOM 812 C C . PRO A 1 104 ? 0.159 -11.345 -7.606 1.00 89.62 104 PRO A C 1
ATOM 814 O O . PRO A 1 104 ? 1.064 -12.170 -7.534 1.00 89.62 104 PRO A O 1
ATOM 817 N N . THR A 1 105 ? 0.376 -10.036 -7.471 1.00 87.81 105 THR A N 1
ATOM 818 C CA . THR A 1 105 ? 1.708 -9.449 -7.276 1.00 87.81 105 THR A CA 1
ATOM 819 C C . THR A 1 105 ? 2.325 -9.918 -5.958 1.00 87.81 105 THR A C 1
ATOM 821 O O . THR A 1 105 ? 3.465 -10.373 -5.941 1.00 87.81 105 THR A O 1
ATOM 824 N N . LEU A 1 106 ? 1.557 -9.932 -4.866 1.00 88.00 106 LEU A N 1
ATOM 825 C CA . LEU A 1 106 ? 2.007 -10.482 -3.582 1.00 88.00 106 LEU A CA 1
ATOM 826 C C . LEU A 1 106 ? 2.375 -11.969 -3.689 1.00 88.00 106 LEU A C 1
ATOM 828 O O . LEU A 1 106 ? 3.401 -12.389 -3.162 1.00 88.00 106 LEU A O 1
ATOM 832 N N . SER A 1 107 ? 1.592 -12.763 -4.425 1.00 87.19 107 SER A N 1
ATOM 833 C CA . SER A 1 107 ? 1.907 -14.176 -4.666 1.00 87.19 107 SER A CA 1
ATOM 834 C C . SER A 1 107 ? 3.223 -14.357 -5.427 1.00 87.19 107 SER A C 1
ATOM 836 O O . SER A 1 107 ? 3.966 -15.298 -5.142 1.00 87.19 107 SER A O 1
ATOM 838 N N . THR A 1 108 ? 3.535 -13.471 -6.380 1.00 86.44 108 THR A N 1
ATOM 839 C CA . THR A 1 108 ? 4.823 -13.515 -7.093 1.00 86.44 108 THR A CA 1
ATOM 840 C C . THR A 1 108 ? 6.002 -13.161 -6.192 1.00 86.44 108 THR A C 1
ATOM 842 O O . THR A 1 108 ? 7.062 -13.746 -6.358 1.00 86.44 108 THR A O 1
ATOM 845 N N . LEU A 1 109 ? 5.815 -12.290 -5.192 1.00 83.25 109 LEU A N 1
ATOM 846 C CA . LEU A 1 109 ? 6.861 -11.959 -4.213 1.00 83.25 109 LEU A CA 1
ATOM 847 C C . LEU A 1 109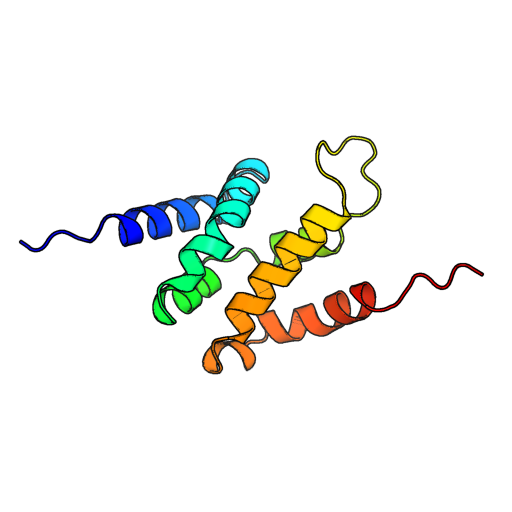 ? 7.197 -13.131 -3.281 1.00 83.25 109 LEU A C 1
ATOM 849 O O . LEU A 1 109 ? 8.325 -13.236 -2.809 1.00 83.25 109 LEU A O 1
ATOM 853 N N . LEU A 1 110 ? 6.218 -13.995 -3.002 1.00 80.56 110 LEU A N 1
ATOM 854 C CA . LEU A 1 110 ? 6.393 -15.194 -2.174 1.00 80.56 110 LEU A CA 1
ATOM 855 C C . LEU A 1 110 ? 6.940 -16.386 -2.956 1.00 80.56 110 LEU A C 1
ATOM 857 O O . LEU A 1 110 ? 7.401 -17.351 -2.351 1.00 80.56 110 LEU A O 1
ATOM 861 N N . SER A 1 111 ? 6.842 -16.346 -4.284 1.00 74.75 111 SER A N 1
ATOM 862 C CA . SER A 1 111 ? 7.368 -17.404 -5.134 1.00 74.75 111 SER A CA 1
ATOM 863 C C . SER A 1 111 ? 8.879 -17.204 -5.216 1.00 74.75 111 SER A C 1
ATOM 865 O O . SER A 1 111 ? 9.306 -16.213 -5.809 1.00 74.75 111 SER A O 1
ATOM 867 N N . PRO A 1 112 ? 9.704 -18.082 -4.614 1.00 57.84 112 PRO A N 1
ATOM 868 C CA . PRO A 1 112 ? 11.138 -17.997 -4.822 1.00 57.84 112 PRO A CA 1
ATOM 869 C C . PRO A 1 112 ? 11.380 -18.093 -6.327 1.00 57.84 112 PRO A C 1
ATOM 871 O O . PRO A 1 112 ? 10.795 -18.960 -6.984 1.00 57.84 112 PRO A O 1
ATOM 874 N N . GLU A 1 113 ? 12.204 -17.196 -6.874 1.00 54.34 113 GLU A N 1
ATOM 875 C CA . GLU A 1 113 ? 12.795 -17.412 -8.190 1.00 54.34 113 GLU A CA 1
ATOM 876 C C . GLU A 1 113 ? 13.350 -18.834 -8.184 1.00 54.34 113 GLU A C 1
ATOM 878 O O . GLU A 1 113 ? 14.282 -19.157 -7.444 1.00 54.34 113 GLU A O 1
ATOM 883 N N . TYR A 1 114 ? 12.710 -19.720 -8.942 1.00 42.22 114 TYR A N 1
ATOM 884 C CA . TYR A 1 114 ? 13.223 -21.055 -9.161 1.00 42.22 114 TYR A CA 1
ATOM 885 C C . TYR A 1 114 ? 14.416 -20.865 -10.095 1.00 42.22 114 TYR A C 1
ATOM 887 O O . TYR A 1 114 ? 14.272 -20.842 -11.315 1.00 42.22 114 TYR A O 1
ATOM 895 N N . VAL A 1 115 ? 15.578 -20.609 -9.498 1.00 35.25 115 VAL A N 1
ATOM 896 C CA . VAL A 1 115 ? 16.866 -20.655 -10.180 1.00 35.25 115 VAL A CA 1
ATOM 897 C C . VAL A 1 115 ? 17.064 -22.117 -10.580 1.00 35.25 115 VAL A C 1
ATOM 899 O O . VAL A 1 115 ? 17.406 -22.947 -9.738 1.00 35.25 115 VAL A O 1
ATOM 902 N N . ILE A 1 116 ? 16.729 -22.440 -11.835 1.00 34.84 116 ILE A N 1
ATOM 903 C CA . ILE A 1 116 ? 17.160 -23.675 -12.509 1.00 34.84 116 ILE A CA 1
ATOM 904 C C . ILE A 1 116 ? 18.583 -23.450 -13.009 1.00 34.84 116 ILE A C 1
ATOM 906 O O . ILE A 1 116 ? 18.804 -22.391 -13.642 1.00 34.84 116 ILE A O 1
#

Solvent-accessible surface area (backbone atoms only — not comparable to full-atom values): 6884 Å² total; per-residue (Å²): 136,81,80,79,52,70,68,60,56,52,50,54,56,35,42,59,25,31,31,84,89,39,52,72,69,45,29,48,56,27,59,70,48,41,70,69,60,54,72,74,46,74,67,58,40,53,51,49,60,72,46,53,44,65,66,59,46,50,50,36,56,64,52,69,87,60,93,83,52,97,60,60,52,68,57,45,28,48,52,39,51,52,54,51,52,58,45,62,73,37,73,83,49,59,79,34,66,75,53,59,70,42,49,65,59,55,52,53,72,72,46,71,81,80,82,124

pLDDT: mean 76.74, std 13.65, range [34.84, 92.88]

Sequence (116 aa):
MASETEPQNEITRCLDLLSPESSDDAKFVALMLLPRLLQQDQETVKLVFGAMDFTFLERLMRTSNSSDSELPDNTLKTIAVNIISCFCAVDELLSKRQIHARIPTLSTLLSPEYVI

Foldseek 3Di:
DDDPDPLVVVLVCLLVLQAPPHDLVSVVVSLVCVLVSLVPDPVSLVVSVVSHDLVSLLCLLVDDDPPPDPDDSVVSNVSSVSNLVSQVVHPVSCPDVSNVVCVVSVVVVVDPPPPD

Secondary structure (DSSP, 8-state):
-----HHHHHHHHHHHHHSTTS-HHHHHHHHHHHHHHTTS-HHHHHHHHHH--HHHHHHHHH----TT-SS-HHHHHHHHHHHHHHHHTSHHHHTSHHHHTTHHHHHHHHS-----

Radius of gyration: 15.3 Å; Cα contacts (8 Å, |Δi|>4): 81; chains: 1; bounding box: 36×50×33 Å

Mean predicted aligned error: 9.08 Å

Nearest PDB structures (foldseek):
  6idx-assembly1_A  TM=6.868E-01  e=4.373E-01  Homo sapiens
  8a1i-assembly2_I  TM=6.083E-01  e=4.612E-01  Mus musculus
  5gxw-assembly1_A  TM=5.383E-01  e=1.566E+00  Mus musculus
  3c2h-assembly1_A  TM=4.221E-01  e=9.202E-01  unclassified